Protein AF-A0A2A3GA75-F1 (afdb_monomer)

Foldseek 3Di:
DPQQPWDKDQLVPADQQFWFWDAACDDDPPDDHRDIFTWGFHDWADPDQQWIWTWTAGPNDIDIDIDGRRDITTTRDHGDPPD

pLDDT: mean 87.8, std 13.6, range [37.91, 96.12]

Mean predicted aligned error: 5.32 Å

Sequence (83 aa):
MTDQLVQGRNVLDLRPGDVVRERNVDWPEPFTAGEFYDYTVAEIDRVNTTTVHVGIVTDGFPAAVPYSPDQWVTVVEEGKASR

Solvent-accessible surface area (backbone atoms only — not comparable to full-atom values): 4876 Å² total; per-residue (Å²): 132,83,84,66,50,78,41,81,40,44,60,79,74,62,49,54,50,23,29,34,48,48,65,38,76,77,59,64,86,92,50,58,65,72,41,77,47,69,32,32,32,63,42,77,45,73,81,52,93,66,37,26,36,38,29,32,37,40,99,86,45,76,50,75,46,80,40,48,61,86,38,68,45,37,32,42,40,78,31,76,76,84,125

Secondary structure (DSSP, 8-state):
------EEEEGGG--TT-EEEEE-SSPPTTSPTT-EEEEEEEEEE--SSS-EEEEEEETTEEEEEEE-TT-EEEEEE------

Radius of gyration: 12.35 Å; Cα contacts (8 Å, |Δi|>4): 179; chains: 1; bounding box: 31×22×37 Å

Structure (mmCIF, N/CA/C/O backbone):
data_AF-A0A2A3GA75-F1
#
_entry.id   AF-A0A2A3GA75-F1
#
loop_
_atom_site.group_PDB
_atom_site.id
_atom_site.type_symbol
_atom_site.label_atom_id
_atom_site.label_alt_id
_atom_site.label_comp_id
_atom_site.label_asym_id
_atom_site.label_entity_id
_atom_site.label_seq_id
_atom_site.pdbx_PDB_ins_code
_atom_site.Cartn_x
_atom_site.Cartn_y
_atom_site.Cartn_z
_atom_site.occupancy
_atom_site.B_iso_or_equiv
_atom_site.auth_seq_id
_atom_site.auth_comp_id
_atom_site.auth_asym_id
_atom_site.auth_atom_id
_atom_site.pdbx_PDB_model_num
ATOM 1 N N . MET A 1 1 ? 1.450 9.057 -24.872 1.00 37.91 1 MET A N 1
ATOM 2 C CA . MET A 1 1 ? 1.871 9.335 -23.487 1.00 37.91 1 MET A CA 1
ATOM 3 C C . MET A 1 1 ? 0.858 8.644 -22.614 1.00 37.91 1 MET A C 1
ATOM 5 O O . MET A 1 1 ? -0.313 8.957 -22.750 1.00 37.91 1 MET A O 1
ATOM 9 N N . THR A 1 2 ? 1.259 7.622 -21.869 1.00 45.03 2 THR A N 1
ATOM 10 C CA . THR A 1 2 ? 0.363 6.967 -20.912 1.00 45.03 2 THR A CA 1
ATOM 11 C C . THR A 1 2 ? 0.163 7.950 -19.764 1.00 45.03 2 THR A C 1
ATOM 13 O O . THR A 1 2 ? 1.155 8.416 -19.205 1.00 45.03 2 THR A O 1
ATOM 16 N N . ASP A 1 3 ? -1.082 8.335 -19.490 1.00 49.16 3 ASP A N 1
ATOM 17 C CA . ASP A 1 3 ? -1.440 9.200 -18.366 1.00 49.16 3 ASP A CA 1
ATOM 18 C C . ASP A 1 3 ? -1.047 8.495 -17.063 1.00 49.16 3 ASP A C 1
ATOM 20 O O . ASP A 1 3 ? -1.768 7.631 -16.568 1.00 49.16 3 ASP A O 1
ATOM 24 N N . GLN A 1 4 ? 0.136 8.813 -16.537 1.00 55.69 4 GLN A N 1
ATOM 25 C CA . GLN A 1 4 ? 0.563 8.342 -15.227 1.00 55.69 4 GLN A CA 1
ATOM 26 C C . GLN A 1 4 ? -0.286 9.092 -14.197 1.00 55.69 4 GLN A C 1
ATOM 28 O O . GLN A 1 4 ? -0.070 10.276 -13.927 1.00 55.69 4 GLN A O 1
ATOM 33 N N . LEU A 1 5 ? -1.326 8.427 -13.697 1.00 62.00 5 LEU A N 1
ATOM 34 C CA . LEU A 1 5 ? -2.210 8.953 -12.666 1.00 62.00 5 LEU A CA 1
ATOM 35 C C . LEU A 1 5 ? -1.411 9.021 -11.369 1.00 62.00 5 LEU A C 1
ATOM 37 O O . LEU A 1 5 ? -1.290 8.018 -10.691 1.00 62.00 5 LEU A O 1
ATOM 41 N N . VAL A 1 6 ? -0.853 10.184 -11.031 1.00 71.88 6 VAL A N 1
ATOM 42 C CA . VAL A 1 6 ? -0.229 10.414 -9.721 1.00 71.88 6 VAL A CA 1
ATOM 43 C C . VAL A 1 6 ? -1.317 10.882 -8.765 1.00 71.88 6 VAL A C 1
ATOM 45 O O . VAL A 1 6 ? -1.710 12.050 -8.781 1.00 71.88 6 VAL A O 1
ATOM 48 N N . GLN A 1 7 ? -1.843 9.965 -7.956 1.00 82.69 7 GLN A N 1
ATOM 49 C CA . GLN A 1 7 ? -2.891 10.272 -6.984 1.00 82.69 7 GLN A CA 1
ATOM 50 C C . GLN A 1 7 ? -2.562 9.673 -5.620 1.00 82.69 7 GLN A C 1
ATOM 52 O O . GLN A 1 7 ? -2.199 8.503 -5.505 1.00 82.69 7 GLN A O 1
ATOM 57 N N . GLY A 1 8 ? -2.720 10.488 -4.575 1.00 90.38 8 GLY A N 1
ATOM 58 C CA . GLY A 1 8 ? -2.729 9.990 -3.207 1.00 90.38 8 GLY A CA 1
ATOM 59 C C . GLY A 1 8 ? -3.968 9.125 -2.987 1.00 90.38 8 GLY A C 1
ATOM 60 O O . GLY A 1 8 ? -5.078 9.560 -3.295 1.00 90.38 8 GLY A O 1
ATOM 61 N N . ARG A 1 9 ? -3.786 7.923 -2.442 1.00 94.12 9 ARG A N 1
ATOM 62 C CA . ARG A 1 9 ? -4.863 6.991 -2.095 1.00 94.12 9 ARG A CA 1
ATOM 63 C C . ARG A 1 9 ? -4.648 6.461 -0.683 1.00 94.12 9 ARG A C 1
ATOM 65 O O . ARG A 1 9 ? -3.519 6.141 -0.318 1.00 94.12 9 ARG A O 1
ATOM 72 N N . ASN A 1 10 ? -5.714 6.381 0.110 1.00 95.81 10 ASN A N 1
ATOM 73 C CA . ASN A 1 10 ? -5.641 5.708 1.401 1.00 95.81 10 ASN A CA 1
ATOM 74 C C . ASN A 1 10 ? -5.393 4.207 1.184 1.00 95.81 10 ASN A C 1
ATOM 76 O O . ASN A 1 10 ? -5.925 3.620 0.243 1.00 95.81 10 ASN A O 1
ATOM 80 N N . VAL A 1 11 ? -4.607 3.575 2.055 1.00 95.00 11 VAL A N 1
ATOM 81 C CA . VAL A 1 11 ? -4.250 2.152 1.912 1.00 95.00 11 VAL A CA 1
ATOM 82 C C . VAL A 1 11 ? -5.460 1.211 1.875 1.00 95.00 11 VAL A C 1
ATOM 84 O O . VAL A 1 11 ? -5.393 0.164 1.238 1.00 95.00 11 VAL A O 1
ATOM 87 N N . LEU A 1 12 ? -6.583 1.582 2.501 1.00 95.06 12 LEU A N 1
ATOM 88 C CA . LEU A 1 12 ? -7.823 0.798 2.482 1.00 95.06 12 LEU A CA 1
ATOM 89 C C . LEU A 1 12 ? -8.568 0.871 1.142 1.00 95.06 12 LEU A C 1
ATOM 91 O O . LEU A 1 12 ? -9.407 0.014 0.875 1.00 95.06 12 LEU A O 1
ATOM 95 N N . ASP A 1 13 ? -8.275 1.877 0.318 1.00 94.69 13 ASP A N 1
ATOM 96 C CA . ASP A 1 13 ? -8.916 2.090 -0.983 1.00 94.69 13 ASP A CA 1
ATOM 97 C C . ASP A 1 13 ? -8.104 1.505 -2.149 1.00 94.69 13 ASP A C 1
ATOM 99 O O . ASP A 1 13 ? -8.557 1.555 -3.300 1.00 94.69 13 ASP A O 1
ATOM 103 N N . LEU A 1 14 ? -6.905 0.977 -1.868 1.00 94.50 14 LEU A N 1
ATOM 104 C CA . LEU A 1 14 ? -6.081 0.271 -2.846 1.00 94.50 14 LEU A CA 1
ATOM 105 C C . LEU A 1 14 ? -6.837 -0.931 -3.423 1.00 94.50 14 LEU A C 1
ATOM 107 O O . LEU A 1 14 ? -7.796 -1.450 -2.845 1.00 94.50 14 LEU A O 1
ATOM 111 N N . ARG A 1 15 ? -6.402 -1.392 -4.591 1.00 93.94 15 ARG A N 1
ATOM 112 C CA . ARG A 1 15 ? -6.979 -2.562 -5.257 1.00 93.94 15 ARG A CA 1
ATOM 113 C C . ARG A 1 15 ? -5.876 -3.458 -5.802 1.00 93.94 15 ARG A C 1
ATOM 115 O O . ARG A 1 15 ? -4.849 -2.940 -6.238 1.00 93.94 15 ARG A O 1
ATOM 122 N N . PRO A 1 16 ? -6.095 -4.783 -5.855 1.00 95.06 16 PRO A N 1
ATOM 123 C CA . PRO A 1 16 ? -5.226 -5.671 -6.613 1.00 95.06 16 PRO A CA 1
ATOM 124 C C . PRO A 1 16 ? -4.989 -5.141 -8.034 1.00 95.06 16 PRO A C 1
ATOM 126 O O . PRO A 1 16 ? -5.936 -4.817 -8.754 1.00 95.06 16 PRO A O 1
ATOM 129 N N . GLY A 1 17 ? -3.720 -5.046 -8.420 1.00 94.12 17 GLY A N 1
ATOM 130 C CA . GLY A 1 17 ? -3.253 -4.498 -9.688 1.00 94.12 17 GLY A CA 1
ATOM 131 C C . GLY A 1 17 ? -2.851 -3.021 -9.655 1.00 94.12 17 GLY A C 1
ATOM 132 O O . GLY A 1 17 ? -2.219 -2.586 -10.612 1.00 94.12 17 GLY A O 1
ATOM 133 N N . ASP A 1 18 ? -3.180 -2.257 -8.605 1.00 94.62 18 ASP A N 1
ATOM 134 C CA . ASP A 1 18 ? -2.659 -0.892 -8.455 1.00 94.62 18 ASP A CA 1
ATOM 135 C C . ASP A 1 18 ? -1.127 -0.934 -8.381 1.00 94.62 18 ASP A C 1
ATOM 137 O O . ASP A 1 18 ? -0.556 -1.745 -7.647 1.00 94.62 18 ASP A O 1
ATOM 141 N N . VAL A 1 19 ? -0.462 -0.046 -9.118 1.00 95.00 19 VAL A N 1
ATOM 142 C CA . VAL A 1 19 ? 0.979 0.174 -8.997 1.00 95.00 19 VAL A CA 1
ATOM 143 C C . VAL A 1 19 ? 1.197 1.385 -8.113 1.00 95.00 19 VAL A C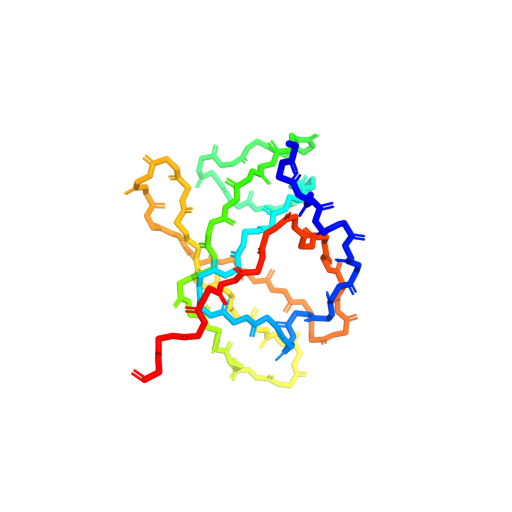 1
ATOM 145 O O . VAL A 1 19 ? 0.736 2.492 -8.412 1.00 95.00 19 VAL A O 1
ATOM 148 N N . VAL A 1 20 ? 1.914 1.170 -7.021 1.00 94.75 20 VAL A N 1
ATOM 149 C CA . VAL A 1 20 ? 2.245 2.195 -6.038 1.00 94.75 20 VAL A CA 1
ATOM 150 C C . VAL A 1 20 ? 3.731 2.497 -6.121 1.00 94.75 20 VAL A C 1
ATOM 152 O O . VAL A 1 20 ? 4.543 1.586 -6.264 1.00 94.75 20 VAL A O 1
ATOM 155 N N . ARG A 1 21 ? 4.073 3.782 -6.005 1.00 94.12 21 ARG A N 1
ATOM 156 C CA . ARG A 1 21 ? 5.442 4.255 -5.803 1.00 94.12 21 ARG A CA 1
ATOM 157 C C . ARG A 1 21 ? 5.539 4.916 -4.441 1.00 94.12 21 ARG A C 1
ATOM 159 O O . ARG A 1 21 ? 4.919 5.954 -4.212 1.00 94.12 21 ARG A O 1
ATOM 166 N N . GLU A 1 22 ? 6.365 4.384 -3.554 1.00 93.38 22 GLU A N 1
ATOM 167 C CA . GLU A 1 22 ? 6.638 5.043 -2.278 1.00 93.38 22 GLU A CA 1
ATOM 168 C C . GLU A 1 22 ? 8.072 4.847 -1.814 1.00 93.38 22 GLU A C 1
ATOM 170 O O . GLU A 1 22 ? 8.807 3.990 -2.305 1.00 93.38 22 GLU A O 1
ATOM 175 N N . ARG A 1 23 ? 8.474 5.694 -0.869 1.00 93.12 23 ARG A N 1
ATOM 176 C CA . ARG A 1 23 ? 9.765 5.581 -0.211 1.00 93.12 23 ARG A CA 1
ATOM 177 C C . ARG A 1 23 ? 9.621 4.616 0.956 1.00 93.12 23 ARG A C 1
ATOM 179 O O . ARG A 1 23 ? 8.857 4.908 1.871 1.00 93.12 23 ARG A O 1
ATOM 186 N N . ASN A 1 24 ? 10.384 3.529 0.949 1.00 90.81 24 ASN A N 1
ATOM 187 C CA . ASN A 1 24 ? 10.446 2.623 2.086 1.00 90.81 24 ASN A CA 1
ATOM 188 C C . ASN A 1 24 ? 10.906 3.393 3.337 1.00 90.81 24 ASN A C 1
ATOM 190 O O . ASN A 1 24 ? 11.932 4.080 3.304 1.00 90.81 24 ASN A O 1
ATOM 194 N N . VAL A 1 25 ? 10.154 3.284 4.430 1.00 87.50 25 VAL A N 1
ATOM 195 C CA . VAL A 1 25 ? 10.499 3.885 5.724 1.00 87.50 25 VAL A CA 1
ATOM 196 C C . VAL A 1 25 ? 11.195 2.857 6.614 1.00 87.50 25 VAL A C 1
ATOM 198 O O . VAL A 1 25 ? 12.282 3.135 7.121 1.00 87.50 25 VAL A O 1
ATOM 201 N N . ASP A 1 26 ? 10.589 1.684 6.783 1.00 87.38 26 ASP A N 1
ATOM 202 C CA . ASP A 1 26 ? 10.957 0.698 7.803 1.00 87.38 26 ASP A CA 1
ATOM 203 C C . ASP A 1 26 ? 10.634 -0.761 7.423 1.00 87.38 26 ASP A C 1
ATOM 205 O O . ASP A 1 26 ? 10.596 -1.635 8.292 1.00 87.38 26 ASP A O 1
ATOM 209 N N . TRP A 1 27 ? 10.416 -1.059 6.139 1.00 89.19 27 TRP A N 1
ATOM 210 C CA . TRP A 1 27 ? 10.163 -2.428 5.691 1.00 89.19 27 TRP A CA 1
ATOM 211 C C . TRP A 1 27 ? 11.384 -3.320 5.946 1.00 89.19 27 TRP A C 1
ATOM 213 O O . TRP A 1 27 ? 12.522 -2.854 5.820 1.00 89.19 27 TRP A O 1
ATOM 223 N N . PRO A 1 28 ? 11.168 -4.604 6.289 1.00 84.19 28 PRO A N 1
ATOM 224 C CA . PRO A 1 28 ? 12.255 -5.541 6.548 1.00 84.19 28 PRO A CA 1
ATOM 225 C C . PRO A 1 28 ? 13.070 -5.845 5.282 1.00 84.19 28 PRO A C 1
ATOM 227 O O . PRO A 1 28 ? 12.642 -5.575 4.162 1.00 84.19 28 PRO A O 1
ATOM 230 N N . GLU A 1 29 ? 14.239 -6.466 5.450 1.00 84.50 29 GLU A N 1
ATOM 231 C CA . GLU A 1 29 ? 15.029 -6.959 4.316 1.00 84.50 29 GLU A CA 1
ATOM 232 C C . GLU A 1 29 ? 14.183 -7.862 3.390 1.00 84.50 29 GLU A C 1
ATOM 234 O O . GLU A 1 29 ? 13.362 -8.647 3.879 1.00 84.50 29 GLU A O 1
ATOM 239 N N . PRO A 1 30 ? 14.366 -7.768 2.058 1.00 85.69 30 PRO A N 1
ATOM 240 C CA . PRO A 1 30 ? 15.491 -7.139 1.352 1.00 85.69 30 PRO A CA 1
ATOM 241 C C . PRO A 1 30 ? 15.309 -5.646 1.011 1.00 85.69 30 PRO A C 1
ATOM 243 O O . PRO A 1 30 ? 16.097 -5.108 0.237 1.00 85.69 30 PRO A O 1
ATOM 246 N N . PHE A 1 31 ? 14.288 -4.971 1.541 1.00 88.75 31 PHE A N 1
ATOM 247 C CA . PHE A 1 31 ? 14.018 -3.573 1.208 1.00 88.75 31 PHE A CA 1
ATOM 248 C C . PHE A 1 31 ? 14.960 -2.618 1.950 1.00 88.75 31 PHE A C 1
ATOM 250 O O . PHE A 1 31 ? 15.040 -2.618 3.177 1.00 88.75 31 PHE A O 1
ATOM 257 N N . THR A 1 32 ? 15.642 -1.746 1.213 1.00 91.31 32 THR A N 1
ATOM 258 C CA . THR A 1 32 ? 16.527 -0.727 1.781 1.00 91.31 32 THR A CA 1
ATOM 259 C C . THR A 1 32 ? 15.706 0.464 2.262 1.00 91.31 32 THR A C 1
ATOM 261 O O . THR A 1 32 ? 14.959 1.078 1.494 1.00 91.31 32 THR A O 1
ATOM 264 N N . ALA A 1 33 ? 15.843 0.826 3.538 1.00 92.19 33 ALA A N 1
ATOM 265 C CA . ALA A 1 33 ? 15.190 2.012 4.080 1.00 92.19 33 ALA A CA 1
ATOM 266 C C . ALA A 1 33 ? 15.650 3.280 3.338 1.00 92.19 33 ALA A C 1
ATOM 268 O O . ALA A 1 33 ? 16.840 3.517 3.124 1.00 92.19 33 ALA A O 1
ATOM 269 N N . GLY A 1 34 ? 14.694 4.125 2.964 1.00 92.12 34 GLY A N 1
ATOM 270 C CA . GLY A 1 34 ? 14.929 5.380 2.266 1.00 92.12 34 GLY A CA 1
ATOM 271 C C . GLY A 1 34 ? 14.997 5.285 0.739 1.00 92.12 34 GLY A C 1
ATOM 272 O O . GLY A 1 34 ? 15.059 6.348 0.114 1.00 92.12 34 GLY A O 1
ATOM 273 N N . GLU A 1 35 ? 14.948 4.092 0.144 1.00 93.69 35 GLU A N 1
ATOM 274 C CA . GLU A 1 35 ? 14.818 3.909 -1.308 1.00 93.69 35 GLU A CA 1
ATOM 275 C C . GLU A 1 35 ? 13.356 3.977 -1.761 1.00 93.69 35 GLU A C 1
ATOM 277 O O . GLU A 1 35 ? 12.436 3.743 -0.977 1.00 93.69 35 GLU A O 1
ATOM 282 N N . PHE A 1 36 ? 13.142 4.335 -3.029 1.00 92.75 36 PHE A N 1
ATOM 283 C CA . PHE A 1 36 ? 11.824 4.273 -3.654 1.00 92.75 36 PHE A CA 1
ATOM 284 C C . PHE A 1 36 ? 11.616 2.908 -4.295 1.00 92.75 36 PHE A C 1
ATOM 286 O O . PHE A 1 36 ? 12.488 2.438 -5.024 1.00 92.75 36 PHE A O 1
ATOM 293 N N . TYR A 1 37 ? 10.4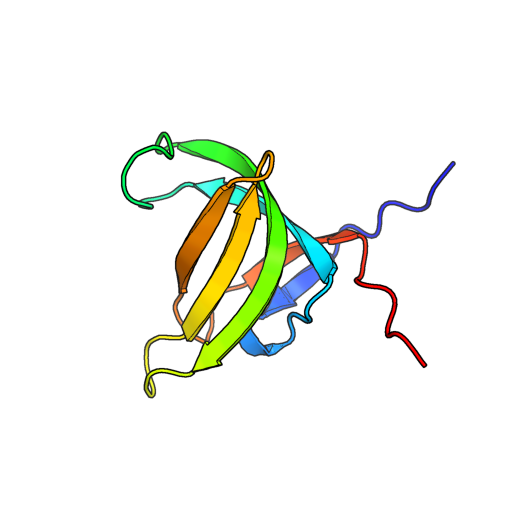39 2.335 -4.076 1.00 92.38 37 TYR A N 1
ATOM 294 C CA . TYR A 1 37 ? 10.018 1.095 -4.708 1.00 92.38 37 TYR A CA 1
ATOM 295 C C . TYR A 1 37 ? 8.725 1.311 -5.477 1.00 92.38 37 TYR A C 1
ATOM 297 O O . TYR A 1 37 ? 7.805 1.966 -4.982 1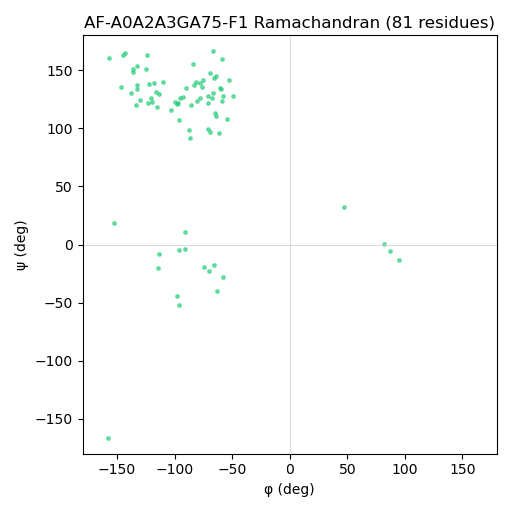.00 92.38 37 TYR A O 1
ATOM 305 N N . ASP A 1 38 ? 8.681 0.712 -6.664 1.00 93.62 38 ASP A N 1
ATOM 306 C CA . ASP A 1 38 ? 7.460 0.520 -7.429 1.00 93.62 38 ASP A CA 1
ATOM 307 C C . ASP A 1 38 ? 7.004 -0.914 -7.206 1.00 93.62 38 ASP A C 1
ATOM 309 O O . ASP A 1 38 ? 7.756 -1.853 -7.468 1.00 93.62 38 ASP A O 1
ATOM 313 N N . TYR A 1 39 ? 5.785 -1.093 -6.717 1.00 94.06 39 TYR A N 1
ATOM 314 C CA . TYR A 1 39 ? 5.238 -2.421 -6.479 1.00 94.06 39 TYR A CA 1
ATOM 315 C C . TYR A 1 39 ? 3.797 -2.515 -6.958 1.00 94.06 39 TYR A C 1
ATOM 317 O O . TYR A 1 39 ? 3.052 -1.536 -6.970 1.00 94.06 39 TYR A O 1
ATOM 325 N N . THR A 1 40 ? 3.407 -3.724 -7.353 1.00 95.88 40 THR A N 1
ATOM 326 C CA . THR A 1 40 ? 2.019 -4.042 -7.695 1.00 95.88 40 THR A CA 1
ATOM 327 C C . THR A 1 40 ? 1.312 -4.581 -6.461 1.00 95.88 40 THR A C 1
ATOM 329 O O . THR A 1 40 ? 1.793 -5.533 -5.845 1.00 95.88 40 THR A O 1
ATOM 332 N N . VAL A 1 41 ? 0.167 -4.007 -6.105 1.00 96.06 41 VAL A N 1
ATOM 333 C CA . VAL A 1 41 ? -0.696 -4.524 -5.039 1.00 96.06 41 VAL A CA 1
ATOM 334 C C . VAL A 1 41 ? -1.281 -5.864 -5.486 1.00 96.06 41 VAL A C 1
ATOM 336 O O . VAL A 1 41 ? -1.892 -5.959 -6.547 1.00 96.06 41 VAL A O 1
ATOM 339 N N . ALA A 1 42 ? -1.109 -6.910 -4.688 1.00 95.75 42 ALA A N 1
ATOM 340 C CA . ALA A 1 42 ? -1.675 -8.236 -4.930 1.00 95.75 42 ALA A CA 1
ATOM 341 C C . ALA A 1 42 ? -2.962 -8.454 -4.128 1.00 95.75 42 ALA A C 1
ATOM 343 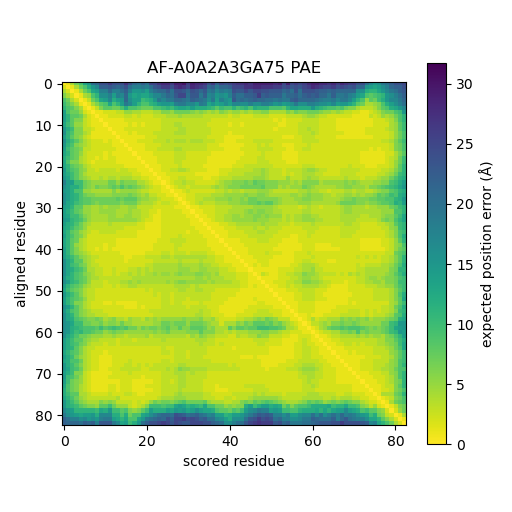O O . ALA A 1 42 ? -3.953 -8.948 -4.661 1.00 95.75 42 ALA A O 1
ATOM 344 N N . GLU A 1 43 ? -2.958 -8.057 -2.858 1.00 95.44 43 GLU A N 1
ATOM 345 C CA . GLU A 1 43 ? -4.087 -8.205 -1.943 1.00 95.44 43 GLU A CA 1
ATOM 346 C C . GLU A 1 43 ? -3.997 -7.188 -0.808 1.00 95.44 43 GLU A C 1
ATOM 348 O O . GLU A 1 43 ? -2.934 -6.629 -0.538 1.00 95.44 43 GLU A O 1
ATOM 353 N N . ILE A 1 44 ? -5.124 -6.942 -0.146 1.00 95.75 44 ILE A N 1
ATOM 354 C CA . ILE A 1 44 ? -5.213 -6.044 1.003 1.00 95.75 44 ILE A CA 1
ATOM 355 C C . ILE A 1 44 ? -6.008 -6.772 2.070 1.00 95.75 44 ILE A C 1
ATOM 357 O O . ILE A 1 44 ? -7.170 -7.121 1.851 1.00 95.75 44 ILE A O 1
ATOM 361 N N . ASP A 1 45 ? -5.381 -6.984 3.219 1.00 95.25 45 ASP A N 1
ATOM 362 C CA . ASP A 1 45 ? -5.984 -7.663 4.354 1.00 95.25 45 ASP A CA 1
ATOM 363 C C . ASP A 1 45 ? -5.950 -6.766 5.591 1.00 95.25 45 ASP A C 1
ATOM 365 O O . ASP A 1 45 ? -4.896 -6.326 6.061 1.00 95.25 45 ASP A O 1
ATOM 369 N N . ARG A 1 46 ? -7.126 -6.482 6.150 1.00 94.88 46 ARG A N 1
ATOM 370 C CA . ARG A 1 46 ? -7.228 -5.725 7.395 1.00 94.88 46 ARG A CA 1
ATOM 371 C C . ARG A 1 46 ? -7.116 -6.686 8.571 1.00 94.88 46 ARG A C 1
ATOM 373 O O . ARG A 1 46 ? -8.119 -7.177 9.082 1.00 94.88 46 ARG A O 1
ATOM 380 N N . VAL A 1 47 ? -5.888 -6.868 9.045 1.00 94.19 47 VAL A N 1
ATOM 381 C CA . VAL A 1 47 ? -5.570 -7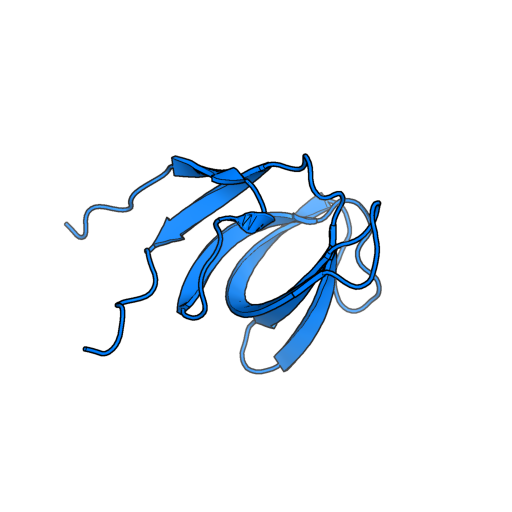.781 10.150 1.00 94.19 47 VAL A CA 1
ATOM 382 C C . VAL A 1 47 ? -6.243 -7.352 11.458 1.00 94.19 47 VAL A C 1
ATOM 384 O O . VAL A 1 47 ? -6.713 -8.192 12.224 1.00 94.19 47 VAL A O 1
ATOM 387 N N . ASN A 1 48 ? -6.289 -6.046 11.747 1.00 94.38 48 ASN A N 1
ATOM 388 C CA . ASN A 1 48 ? -6.960 -5.511 12.934 1.00 94.38 48 ASN A CA 1
ATOM 389 C C . ASN A 1 48 ? -7.353 -4.025 12.763 1.00 94.38 48 ASN A C 1
ATOM 391 O O . ASN A 1 48 ? -7.380 -3.469 11.663 1.00 94.38 48 ASN A O 1
ATOM 395 N N . THR A 1 49 ? -7.721 -3.355 13.858 1.00 94.75 49 THR A N 1
ATOM 396 C CA . THR A 1 49 ? -8.152 -1.950 13.816 1.00 94.75 49 THR A CA 1
ATOM 397 C C . THR A 1 49 ? -7.030 -0.966 13.509 1.00 94.75 49 THR A C 1
ATOM 399 O O . THR A 1 49 ? -7.349 0.119 13.035 1.00 94.75 49 THR A O 1
ATOM 402 N N . THR A 1 50 ? -5.769 -1.322 13.765 1.00 96.06 50 THR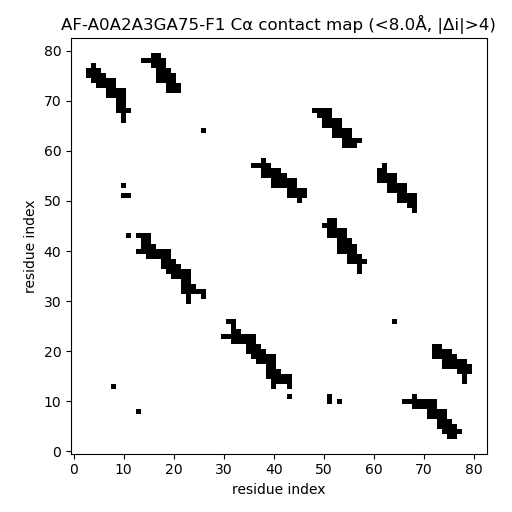 A N 1
ATOM 403 C CA . THR A 1 50 ? -4.584 -0.457 13.637 1.00 96.06 50 THR A CA 1
ATOM 404 C C . THR A 1 50 ? -3.622 -0.882 12.534 1.00 96.06 50 THR A C 1
ATOM 406 O O . THR A 1 50 ? -2.680 -0.153 12.254 1.00 96.06 50 THR A O 1
ATOM 409 N N . THR A 1 51 ? -3.830 -2.044 11.917 1.00 95.62 51 THR A N 1
ATOM 410 C CA . THR A 1 51 ? -2.890 -2.624 10.957 1.00 95.62 51 THR A CA 1
ATOM 411 C C . THR A 1 51 ? -3.626 -3.204 9.759 1.00 95.62 51 THR A C 1
ATOM 413 O O . THR A 1 51 ? -4.563 -3.995 9.903 1.00 95.62 51 THR A O 1
ATOM 416 N N . VAL A 1 52 ? -3.152 -2.819 8.579 1.00 96.12 52 VAL A N 1
ATOM 417 C CA . VAL A 1 52 ? -3.511 -3.372 7.274 1.00 96.12 52 VAL A CA 1
ATOM 418 C C . VAL A 1 52 ? -2.253 -4.003 6.694 1.00 96.12 52 VAL A C 1
ATOM 420 O O . VAL A 1 52 ? -1.200 -3.376 6.699 1.00 96.12 52 VAL A O 1
ATOM 423 N N . HIS A 1 53 ? -2.339 -5.234 6.211 1.00 95.69 53 HIS A N 1
ATOM 424 C CA . HIS A 1 53 ? -1.291 -5.832 5.398 1.00 95.69 53 HIS A CA 1
ATOM 425 C C . HIS A 1 53 ? -1.639 -5.638 3.930 1.00 95.69 53 HIS A C 1
ATOM 427 O O . HIS A 1 53 ? -2.722 -6.013 3.486 1.00 95.69 53 HIS A O 1
ATOM 433 N N . VAL A 1 54 ? -0.710 -5.063 3.178 1.00 95.56 54 VAL A N 1
ATOM 434 C CA . VAL A 1 54 ? -0.785 -5.017 1.722 1.00 95.56 54 VAL A CA 1
ATOM 435 C C . VAL A 1 54 ? 0.174 -6.075 1.198 1.00 95.56 54 VAL A C 1
ATOM 437 O O . VAL A 1 54 ? 1.383 -6.001 1.425 1.00 95.56 54 VAL A O 1
ATOM 440 N N . GLY A 1 55 ? -0.369 -7.087 0.530 1.00 95.31 55 GLY A N 1
ATOM 441 C CA . GLY A 1 55 ? 0.423 -8.013 -0.265 1.00 95.31 55 GLY A CA 1
ATOM 442 C C . GLY A 1 55 ? 0.921 -7.287 -1.507 1.00 95.31 55 GLY A C 1
ATOM 443 O O . GLY A 1 55 ? 0.127 -6.681 -2.227 1.00 95.31 55 GLY A O 1
ATOM 444 N N . ILE A 1 56 ? 2.223 -7.339 -1.761 1.00 94.50 56 ILE A N 1
ATOM 445 C CA . ILE A 1 56 ? 2.887 -6.650 -2.865 1.00 94.50 56 ILE 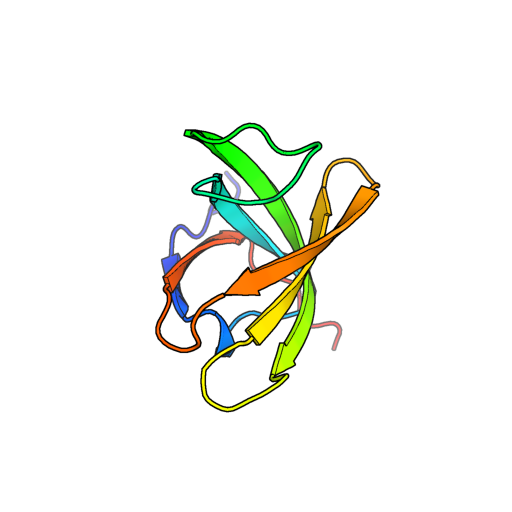A CA 1
ATOM 446 C C . ILE A 1 56 ? 3.683 -7.635 -3.716 1.00 94.50 56 ILE A C 1
ATOM 448 O O . ILE A 1 56 ? 4.191 -8.640 -3.219 1.00 94.50 56 ILE A O 1
ATOM 452 N N . VAL A 1 57 ? 3.831 -7.320 -4.999 1.00 93.31 57 VAL A N 1
ATOM 453 C CA . VAL A 1 57 ? 4.776 -7.976 -5.906 1.00 93.31 57 VAL A CA 1
ATOM 454 C C . VAL A 1 57 ? 5.748 -6.926 -6.423 1.00 93.31 57 VAL A C 1
ATOM 456 O O . VAL A 1 57 ? 5.338 -5.934 -7.028 1.00 93.31 57 VAL A O 1
ATOM 459 N N . THR A 1 58 ? 7.034 -7.168 -6.192 1.00 86.75 58 THR A N 1
ATOM 460 C CA . THR A 1 58 ? 8.148 -6.314 -6.623 1.00 86.75 58 THR A CA 1
ATOM 461 C C . THR A 1 58 ? 9.192 -7.179 -7.318 1.00 86.75 58 THR A C 1
ATOM 463 O O . THR A 1 58 ? 9.595 -8.205 -6.778 1.00 86.75 58 THR A O 1
ATOM 466 N N . ASP A 1 59 ? 9.556 -6.854 -8.560 1.00 82.62 59 ASP A N 1
ATOM 467 C CA . ASP A 1 59 ? 10.497 -7.643 -9.375 1.00 82.62 59 ASP A CA 1
ATOM 468 C C . ASP A 1 59 ? 10.223 -9.167 -9.395 1.00 82.62 59 ASP A C 1
ATOM 470 O O . ASP A 1 59 ? 11.129 -9.994 -9.487 1.00 82.62 59 ASP A O 1
ATOM 474 N N . GLY A 1 60 ? 8.946 -9.559 -9.301 1.00 79.62 60 GLY A N 1
ATOM 475 C CA . GLY A 1 60 ? 8.510 -10.961 -9.267 1.00 79.62 60 GLY A CA 1
ATOM 476 C C . GLY A 1 60 ? 8.591 -11.646 -7.895 1.00 79.62 60 GLY A C 1
ATOM 477 O O . GLY A 1 60 ? 8.205 -12.810 -7.785 1.00 79.62 60 GLY A O 1
ATOM 478 N N . PHE A 1 61 ? 9.029 -10.946 -6.849 1.00 83.31 61 PHE A N 1
ATOM 479 C CA . PHE A 1 61 ? 9.054 -11.439 -5.475 1.00 83.31 61 PHE A CA 1
ATOM 480 C C . PHE A 1 61 ? 7.819 -10.955 -4.700 1.00 83.31 61 PHE A C 1
ATOM 482 O O . PHE A 1 61 ? 7.595 -9.745 -4.597 1.00 83.31 61 PHE A O 1
ATOM 489 N N . PRO A 1 62 ? 6.999 -11.873 -4.156 1.00 91.19 62 PRO A N 1
ATOM 490 C CA . PRO A 1 62 ? 5.884 -11.504 -3.297 1.00 91.19 62 PRO A CA 1
ATOM 491 C C . PRO A 1 62 ? 6.368 -11.160 -1.882 1.00 91.19 62 PRO A C 1
ATOM 493 O O . PRO A 1 62 ? 7.210 -11.859 -1.317 1.00 91.19 62 PRO A O 1
ATOM 496 N N . ALA A 1 63 ? 5.792 -10.118 -1.289 1.00 91.50 63 ALA A N 1
ATOM 497 C CA . ALA A 1 63 ? 5.994 -9.732 0.106 1.00 91.50 63 ALA A CA 1
ATOM 498 C C . ALA A 1 63 ? 4.683 -9.205 0.711 1.00 91.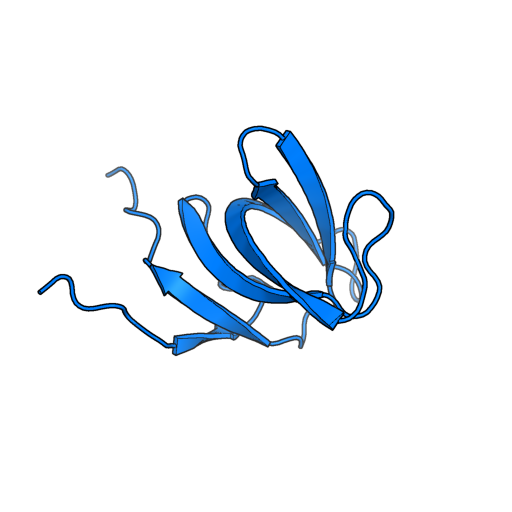50 63 ALA A C 1
ATOM 500 O O . ALA A 1 63 ? 3.747 -8.884 -0.015 1.00 91.50 63 ALA A O 1
ATOM 501 N N . ALA A 1 64 ? 4.612 -9.106 2.037 1.00 92.38 64 ALA A N 1
ATOM 502 C CA . ALA A 1 64 ? 3.507 -8.455 2.735 1.00 92.38 64 ALA A CA 1
ATOM 503 C C . ALA A 1 64 ? 4.061 -7.302 3.569 1.00 92.38 64 ALA A C 1
ATOM 505 O O . ALA A 1 64 ? 4.976 -7.500 4.371 1.00 92.38 64 ALA A O 1
ATOM 506 N N . VAL A 1 65 ? 3.511 -6.108 3.371 1.00 93.12 65 VAL A N 1
ATOM 507 C CA . VAL A 1 65 ? 3.959 -4.886 4.034 1.00 93.12 65 VAL A CA 1
ATOM 508 C C . VAL A 1 65 ? 2.862 -4.385 4.977 1.00 93.12 65 VAL A C 1
ATOM 510 O O . VAL A 1 65 ? 1.705 -4.274 4.557 1.00 93.12 65 VAL A O 1
ATOM 513 N N . PRO A 1 66 ? 3.183 -4.098 6.250 1.00 94.12 66 PRO A N 1
ATOM 514 C CA . PRO A 1 66 ? 2.228 -3.535 7.190 1.00 94.12 66 PRO A CA 1
ATOM 515 C C . PRO A 1 66 ? 2.085 -2.017 7.021 1.00 94.12 66 PRO A C 1
ATOM 517 O O . PRO A 1 66 ? 3.067 -1.296 6.883 1.00 94.12 66 PRO A O 1
ATOM 520 N N . TYR A 1 67 ? 0.849 -1.536 7.116 1.00 94.31 67 TYR A N 1
ATOM 521 C CA . TYR A 1 67 ? 0.474 -0.124 7.074 1.00 94.31 67 TYR A CA 1
ATOM 522 C C . TYR A 1 67 ? -0.494 0.217 8.205 1.00 94.31 67 TYR A C 1
ATOM 524 O O . TYR A 1 67 ? -1.290 -0.624 8.643 1.00 94.31 67 TYR A O 1
ATOM 532 N N . SER A 1 68 ? -0.495 1.485 8.615 1.00 94.94 68 SER A N 1
ATOM 533 C CA . SER A 1 68 ? -1.600 2.046 9.397 1.00 94.94 68 SER A CA 1
ATOM 534 C C . SER A 1 68 ? -2.810 2.304 8.486 1.00 94.94 68 SER A C 1
ATOM 536 O O . SER A 1 68 ? -2.633 2.753 7.354 1.00 94.94 68 SER A O 1
ATOM 538 N N . PRO A 1 69 ? -4.055 2.065 8.936 1.00 95.44 69 PRO A N 1
ATOM 539 C CA . PRO A 1 69 ? -5.257 2.206 8.104 1.00 95.44 69 PRO A CA 1
ATOM 540 C C . PRO A 1 69 ? -5.546 3.646 7.653 1.00 95.44 69 PRO A C 1
ATOM 542 O O . PRO A 1 69 ? -6.318 3.861 6.725 1.00 95.44 69 PRO A O 1
ATOM 545 N N . ASP A 1 70 ? -4.962 4.644 8.306 1.00 95.31 70 ASP A N 1
ATOM 546 C CA . ASP A 1 70 ? -5.051 6.058 7.944 1.00 95.31 70 ASP A CA 1
ATOM 547 C C . ASP A 1 70 ? -3.930 6.507 6.992 1.00 95.31 70 ASP A C 1
ATOM 549 O O . ASP A 1 70 ? -3.952 7.647 6.525 1.00 95.31 70 ASP A O 1
ATOM 553 N N . GLN A 1 71 ? -2.979 5.626 6.663 1.00 94.75 71 GLN A N 1
ATOM 554 C CA . GLN A 1 71 ? -1.854 5.943 5.792 1.00 94.75 71 GLN A CA 1
ATOM 555 C C . GLN A 1 71 ? -2.300 6.159 4.340 1.00 94.75 71 GLN A C 1
ATOM 557 O O . GLN A 1 71 ? -3.250 5.545 3.846 1.00 94.75 71 GLN A O 1
ATOM 562 N N . TRP A 1 72 ? -1.589 7.053 3.653 1.00 94.62 72 TRP A N 1
ATOM 563 C CA . TRP A 1 72 ? -1.789 7.375 2.244 1.00 94.62 72 TRP A CA 1
ATOM 564 C C . TRP A 1 72 ? -0.536 7.036 1.447 1.00 94.62 72 TRP A C 1
ATOM 566 O O . TRP A 1 72 ? 0.576 7.327 1.886 1.00 94.62 72 TRP A O 1
ATOM 576 N N . VAL A 1 73 ? -0.731 6.468 0.261 1.00 94.19 73 VAL A N 1
ATOM 577 C CA . VAL A 1 73 ? 0.334 6.113 -0.681 1.00 94.19 73 VAL A CA 1
ATOM 578 C C . VAL A 1 73 ? 0.103 6.776 -2.036 1.00 94.19 73 VAL A C 1
ATOM 580 O O . VAL A 1 73 ? -0.998 7.247 -2.328 1.00 94.19 73 VAL A O 1
ATOM 583 N N . THR A 1 74 ? 1.144 6.832 -2.868 1.00 95.06 74 THR A N 1
ATOM 584 C CA . THR A 1 74 ? 1.040 7.380 -4.226 1.00 95.06 74 THR A CA 1
ATOM 585 C C . THR A 1 74 ? 0.817 6.256 -5.225 1.00 95.06 74 THR A C 1
ATOM 587 O O . THR A 1 74 ? 1.742 5.511 -5.544 1.00 95.06 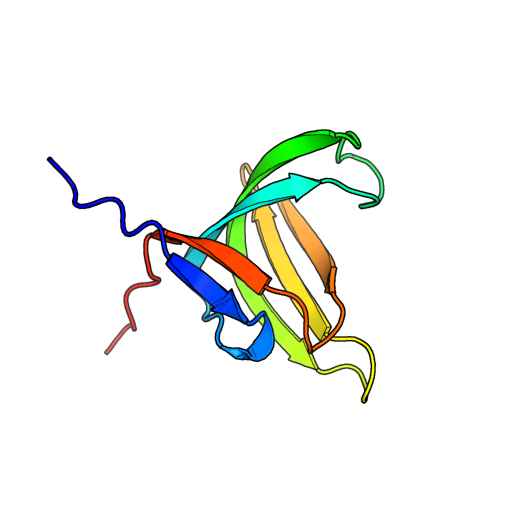74 THR A O 1
ATOM 590 N N . VAL A 1 75 ? -0.401 6.156 -5.750 1.00 94.56 75 VAL A N 1
ATOM 591 C CA . VAL A 1 75 ? -0.690 5.297 -6.903 1.00 94.56 75 VAL A CA 1
ATOM 592 C C . VAL A 1 75 ? -0.162 6.004 -8.147 1.00 94.56 75 VAL A C 1
ATOM 594 O O . VAL A 1 75 ? -0.336 7.217 -8.271 1.00 94.56 75 VAL A O 1
ATOM 597 N N . VAL A 1 76 ? 0.520 5.261 -9.020 1.00 93.62 76 VAL A N 1
ATOM 598 C CA . VAL A 1 76 ? 1.059 5.742 -10.306 1.00 93.62 76 VAL A CA 1
ATOM 599 C C . VAL A 1 76 ? 0.390 5.075 -11.511 1.00 93.62 76 VAL A C 1
ATOM 601 O O . VAL A 1 76 ? 0.425 5.624 -12.613 1.00 93.62 76 VAL A O 1
ATOM 604 N N . GLU A 1 77 ? -0.243 3.918 -11.305 1.00 92.12 77 GLU A N 1
ATOM 605 C CA . GLU A 1 77 ? -1.085 3.227 -12.283 1.00 92.12 77 GLU A CA 1
ATOM 606 C C . GLU A 1 77 ? -2.220 2.502 -11.549 1.00 92.12 77 GLU A C 1
ATOM 608 O O . GLU A 1 77 ? -1.993 1.869 -10.521 1.00 92.12 77 GLU A O 1
ATOM 613 N N . GLU A 1 78 ? -3.447 2.601 -12.059 1.00 87.69 78 GLU A N 1
ATOM 614 C CA . GLU A 1 78 ? -4.584 1.881 -11.482 1.00 87.69 78 GLU A CA 1
ATOM 615 C C . GLU A 1 78 ? -4.650 0.448 -12.004 1.00 87.69 78 GLU A C 1
ATOM 617 O O . GLU A 1 78 ? -4.559 0.201 -13.212 1.00 87.69 78 GLU A O 1
ATOM 622 N N . GLY A 1 79 ? -4.926 -0.491 -11.101 1.00 80.44 79 GLY A N 1
ATOM 623 C CA . GLY A 1 79 ? -5.251 -1.854 -11.475 1.00 80.44 79 GLY A CA 1
ATOM 624 C C . GLY A 1 79 ? -6.481 -1.863 -12.371 1.00 80.44 79 GLY A C 1
ATOM 625 O O . GLY A 1 79 ? -7.554 -1.374 -12.001 1.00 80.44 79 GLY A O 1
ATOM 626 N N . LYS A 1 80 ? -6.357 -2.440 -13.570 1.00 71.69 80 LYS A N 1
ATOM 627 C CA . LYS A 1 80 ? -7.529 -2.675 -14.417 1.00 71.69 80 LYS A CA 1
ATOM 628 C C . LYS A 1 80 ? -8.438 -3.656 -13.690 1.00 71.69 80 LYS A C 1
ATOM 630 O O . LYS A 1 80 ? -8.113 -4.836 -13.584 1.00 71.69 80 LYS A O 1
ATOM 635 N N . ALA A 1 81 ? -9.590 -3.173 -13.228 1.00 55.75 81 ALA A N 1
ATOM 636 C CA . ALA A 1 81 ? -10.658 -4.038 -12.754 1.00 55.75 81 ALA A CA 1
ATOM 637 C C . ALA A 1 81 ? -10.981 -5.037 -13.874 1.00 55.75 81 ALA A C 1
ATOM 639 O O . ALA A 1 81 ? -11.504 -4.656 -14.925 1.00 55.75 81 ALA A O 1
ATOM 640 N N . SER A 1 82 ? -10.598 -6.300 -13.679 1.00 51.12 82 SER A N 1
ATOM 641 C CA . SER A 1 82 ? -11.013 -7.373 -14.576 1.00 51.12 82 SER A CA 1
ATOM 642 C C . SER A 1 82 ? -12.525 -7.490 -14.432 1.00 51.12 82 SER A C 1
ATOM 644 O O . SER A 1 82 ? -13.032 -7.737 -13.339 1.00 51.12 82 SER A O 1
ATOM 646 N N . ARG A 1 83 ? -13.220 -7.154 -15.514 1.00 40.78 83 ARG A N 1
ATOM 647 C CA . ARG A 1 83 ? -14.676 -7.083 -15.599 1.00 40.78 83 ARG A CA 1
ATOM 648 C C . ARG A 1 83 ? -15.279 -8.463 -15.810 1.00 40.78 83 ARG A C 1
ATOM 650 O O . ARG A 1 83 ? -14.634 -9.261 -16.525 1.00 40.78 83 ARG A O 1
#

Nearest PDB structures (foldseek):
  4tvr-assembly1_A  TM=6.076E-01  e=6.155E-02  Homo sapiens
  8aay-assembly1_C  TM=3.159E-01  e=7.151E-01  Nudaurelia capensis omega virus
  7ata-assembly1_A  TM=2.865E-01  e=7.974E-01  Nudaurelia capensis omega virus
  8aay-assembly1_D  TM=3.140E-01  e=1.233E+00  Nudaurelia capensis omega virus
  7anm-assembly1_C-24  TM=3.176E-01  e=2.793E+00  Nudaurelia capensis omega virus